Protein AF-A0AAV5ER43-F1 (afdb_monomer)

Structure (mmCIF, N/CA/C/O backbone):
data_AF-A0AAV5ER43-F1
#
_entry.id   AF-A0AAV5ER43-F1
#
loop_
_atom_site.group_PDB
_atom_site.id
_atom_site.type_symbol
_atom_site.label_atom_id
_atom_site.label_alt_id
_atom_site.label_comp_id
_atom_site.label_asym_id
_atom_site.label_entity_id
_atom_site.label_seq_id
_atom_site.pdbx_PDB_ins_code
_atom_site.Cartn_x
_atom_site.Cartn_y
_atom_site.Cartn_z
_atom_site.occupancy
_atom_site.B_iso_or_equiv
_atom_site.auth_seq_id
_atom_site.auth_comp_id
_atom_site.auth_asym_id
_atom_site.auth_atom_id
_atom_site.pdbx_PDB_model_num
ATOM 1 N N . MET A 1 1 ? -1.314 -0.637 -13.675 1.00 49.81 1 MET A N 1
ATOM 2 C CA . MET A 1 1 ? -1.377 0.635 -12.927 1.00 49.81 1 MET A CA 1
ATOM 3 C C . MET A 1 1 ? -1.490 0.248 -11.469 1.00 49.81 1 MET A C 1
ATOM 5 O O . MET A 1 1 ? -2.228 -0.689 -11.200 1.00 49.81 1 MET A O 1
ATOM 9 N N . GLY A 1 2 ? -0.722 0.865 -10.574 1.00 66.38 2 GLY A N 1
ATOM 10 C CA . GLY A 1 2 ? -0.972 0.704 -9.140 1.00 66.38 2 GLY A CA 1
ATOM 11 C C . GLY A 1 2 ? -2.196 1.532 -8.748 1.00 66.38 2 GLY A C 1
ATOM 12 O O . GLY A 1 2 ? -2.380 2.615 -9.302 1.00 66.38 2 GLY A O 1
ATOM 13 N N . CYS A 1 3 ? -3.020 1.021 -7.839 1.00 79.06 3 CYS A N 1
ATOM 14 C CA . CYS A 1 3 ? -4.115 1.755 -7.203 1.00 79.06 3 CYS A CA 1
ATOM 15 C C . CYS A 1 3 ? -3.787 1.893 -5.716 1.00 79.06 3 CYS A C 1
ATOM 17 O O . CYS A 1 3 ? -3.279 0.942 -5.117 1.00 79.06 3 CYS A O 1
ATOM 19 N N . SER A 1 4 ? -4.036 3.064 -5.131 1.00 89.81 4 SER A N 1
ATOM 20 C CA . SER A 1 4 ? -3.862 3.258 -3.691 1.00 89.81 4 SER A CA 1
ATOM 21 C C . SER A 1 4 ? -4.978 2.549 -2.922 1.00 89.81 4 SER A C 1
ATOM 23 O O . SER A 1 4 ? -6.092 2.407 -3.424 1.00 89.81 4 SER A O 1
ATOM 25 N N . LEU A 1 5 ? -4.727 2.178 -1.663 1.00 90.25 5 LEU A N 1
ATOM 26 C CA . LEU A 1 5 ? -5.783 1.694 -0.765 1.00 90.25 5 LEU A CA 1
ATOM 27 C C . LEU A 1 5 ? -6.915 2.719 -0.617 1.00 90.25 5 LEU A C 1
ATOM 29 O O . LEU A 1 5 ? -8.076 2.333 -0.547 1.00 90.25 5 LEU A O 1
ATOM 33 N N . SER A 1 6 ? -6.595 4.016 -0.639 1.00 92.88 6 SER A N 1
ATOM 34 C CA . SER A 1 6 ? -7.594 5.092 -0.604 1.00 92.88 6 SER A CA 1
ATOM 35 C C . SER A 1 6 ? -8.480 5.138 -1.853 1.00 92.88 6 SER A C 1
ATOM 37 O O . SER A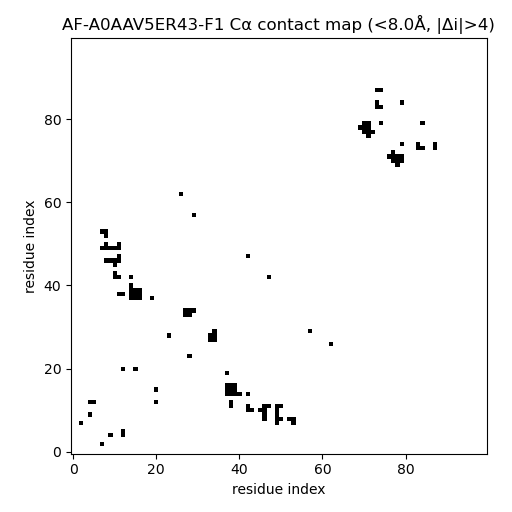 1 6 ? -9.591 5.649 -1.772 1.00 92.88 6 SER A O 1
ATOM 39 N N . ASP A 1 7 ? -8.008 4.612 -2.988 1.00 93.56 7 ASP A N 1
ATOM 40 C CA . ASP A 1 7 ? -8.796 4.540 -4.224 1.00 93.56 7 ASP A CA 1
ATOM 41 C C . ASP A 1 7 ? -9.741 3.330 -4.213 1.00 93.56 7 ASP A C 1
ATOM 43 O O . ASP A 1 7 ? -10.815 3.375 -4.808 1.00 93.56 7 ASP A O 1
ATOM 47 N N . ILE A 1 8 ? -9.330 2.243 -3.551 1.00 92.75 8 ILE A N 1
ATOM 48 C CA . ILE A 1 8 ? -10.065 0.971 -3.506 1.00 92.75 8 ILE A CA 1
ATOM 49 C C . ILE A 1 8 ? -11.089 0.967 -2.364 1.00 92.75 8 ILE A C 1
ATOM 51 O O . ILE A 1 8 ? -12.219 0.525 -2.549 1.00 92.75 8 ILE A O 1
ATOM 55 N N . ALA A 1 9 ? -10.693 1.448 -1.186 1.00 95.56 9 AL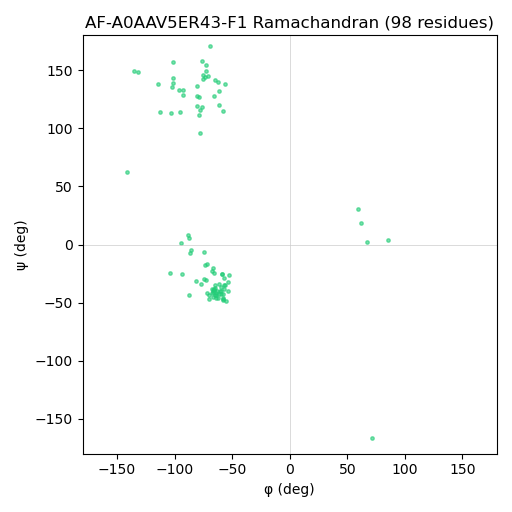A A N 1
ATOM 56 C CA . ALA A 1 9 ? -11.443 1.305 0.057 1.00 95.56 9 ALA A CA 1
ATOM 57 C C . ALA A 1 9 ? -11.370 2.572 0.936 1.00 95.56 9 ALA A C 1
ATOM 59 O O . ALA A 1 9 ? -10.834 2.540 2.053 1.00 95.56 9 ALA A O 1
ATOM 60 N N . PRO A 1 10 ? -11.873 3.720 0.447 1.00 96.00 10 PRO A N 1
ATOM 61 C CA . PRO A 1 10 ? -11.783 4.995 1.156 1.00 96.00 10 PRO A CA 1
ATOM 62 C C . PRO A 1 10 ? -12.457 4.981 2.536 1.00 96.00 10 PRO A C 1
ATOM 64 O O . PRO A 1 10 ? -11.922 5.579 3.471 1.00 96.00 10 PRO A O 1
ATOM 67 N N . ASN A 1 11 ? -13.587 4.282 2.702 1.00 97.12 11 ASN A N 1
ATOM 68 C CA . ASN A 1 11 ? -14.302 4.225 3.980 1.00 97.12 11 ASN A CA 1
ATOM 69 C C . ASN A 1 11 ? -13.553 3.367 5.006 1.00 97.12 11 ASN A C 1
ATOM 71 O O . ASN A 1 11 ? -13.646 3.635 6.202 1.00 97.12 11 ASN A O 1
ATOM 75 N N . VAL A 1 12 ? -12.813 2.345 4.564 1.00 96.62 12 VAL A N 1
ATOM 76 C CA . VAL A 1 12 ? -11.937 1.566 5.455 1.00 96.62 12 VAL A CA 1
ATOM 77 C C . VAL A 1 12 ? -10.745 2.412 5.892 1.00 96.62 12 VAL A C 1
ATOM 79 O O . VAL A 1 12 ? -10.457 2.491 7.086 1.00 96.62 12 VAL A O 1
ATOM 82 N N . VAL A 1 13 ? -10.094 3.101 4.950 1.00 95.75 13 VAL A N 1
ATOM 83 C CA . VAL A 1 13 ? -8.928 3.954 5.236 1.00 95.75 13 VAL A CA 1
ATOM 84 C C . VAL A 1 13 ? -9.278 5.087 6.200 1.00 95.75 13 VAL A C 1
ATOM 86 O O . VAL A 1 13 ? -8.509 5.359 7.120 1.00 95.75 13 VAL A O 1
ATOM 89 N N . GLU A 1 14 ? -10.453 5.706 6.063 1.00 96.19 14 GLU A N 1
ATOM 90 C CA . GLU A 1 14 ? -10.930 6.741 6.994 1.00 96.19 14 GLU A CA 1
ATOM 91 C C . GLU A 1 14 ? -11.004 6.241 8.449 1.00 96.19 14 GLU A C 1
ATOM 93 O O . GLU A 1 14 ? -10.828 7.015 9.392 1.00 96.19 14 GLU A O 1
ATOM 98 N N . ARG A 1 15 ? -11.229 4.938 8.652 1.00 97.12 15 ARG A N 1
ATOM 99 C CA . ARG A 1 15 ? -11.295 4.322 9.985 1.00 97.12 15 ARG A CA 1
ATOM 100 C C . ARG A 1 15 ? -9.951 3.903 10.551 1.00 97.12 15 ARG A C 1
ATOM 102 O O . ARG A 1 15 ? -9.896 3.515 11.715 1.00 97.12 15 ARG A O 1
ATOM 109 N N . VAL A 1 16 ? -8.874 4.025 9.788 1.00 96.56 16 VAL A N 1
ATOM 110 C CA . VAL A 1 16 ? -7.522 3.781 10.284 1.00 96.56 16 VAL A CA 1
ATOM 111 C C . VAL A 1 16 ? -6.924 5.106 10.768 1.00 96.56 16 VAL A C 1
ATOM 113 O O . VAL A 1 16 ? -6.913 6.081 10.019 1.00 96.56 16 VAL A O 1
ATOM 116 N N . PRO A 1 17 ? -6.379 5.200 11.993 1.00 96.62 17 PRO A N 1
ATOM 117 C CA . PRO A 1 17 ? -5.725 6.418 12.463 1.00 96.62 17 PRO A CA 1
ATOM 118 C C . PRO A 1 17 ? -4.585 6.868 11.546 1.00 96.62 17 PRO A C 1
ATOM 120 O O . PRO A 1 17 ? -3.734 6.065 11.168 1.00 96.62 17 PRO A O 1
ATOM 123 N N . ALA A 1 18 ? -4.481 8.176 11.291 1.00 95.06 18 ALA A N 1
ATOM 124 C CA . ALA A 1 18 ? -3.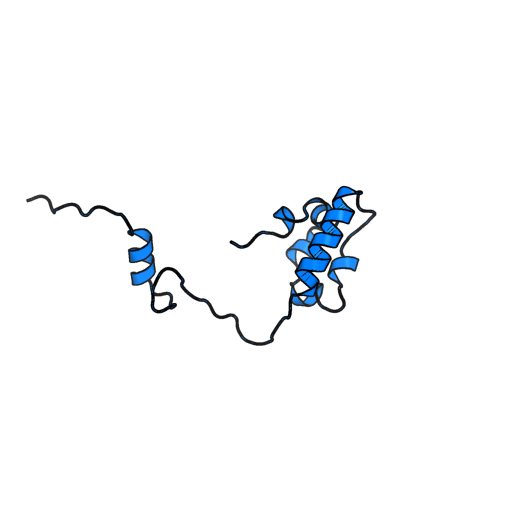454 8.751 10.413 1.00 95.06 18 ALA A CA 1
ATOM 125 C C . ALA A 1 18 ? -2.015 8.354 10.796 1.00 95.06 18 ALA A C 1
ATOM 127 O O . ALA A 1 18 ? -1.165 8.183 9.927 1.00 95.06 18 ALA A O 1
ATOM 128 N N . ARG A 1 19 ? -1.741 8.163 12.096 1.00 95.88 19 ARG A N 1
ATOM 129 C CA . ARG A 1 19 ? -0.442 7.666 12.575 1.00 95.88 19 ARG A CA 1
ATOM 130 C C . ARG A 1 19 ? -0.135 6.268 12.039 1.00 95.88 19 ARG A C 1
ATOM 132 O O . ARG A 1 19 ? 0.993 6.014 11.653 1.00 95.88 19 ARG A O 1
ATOM 139 N N . ILE A 1 20 ? -1.122 5.373 12.035 1.00 95.69 20 ILE A N 1
ATOM 140 C CA . ILE A 1 20 ? -0.953 4.002 11.543 1.00 95.69 20 ILE A CA 1
ATOM 141 C C . ILE A 1 20 ? -0.795 4.020 10.023 1.00 95.69 20 ILE A C 1
ATOM 143 O O . ILE A 1 20 ? 0.128 3.390 9.520 1.00 95.69 20 ILE A O 1
ATOM 147 N N . GLN A 1 21 ? -1.607 4.817 9.318 1.00 93.38 21 GLN A N 1
ATOM 148 C CA . GLN A 1 21 ? -1.500 4.970 7.861 1.00 93.38 21 GLN A CA 1
ATOM 149 C C . GLN A 1 21 ? -0.100 5.415 7.403 1.00 93.38 21 GLN A C 1
ATOM 151 O O . GLN A 1 21 ? 0.347 5.007 6.337 1.00 93.38 21 GLN A O 1
ATOM 156 N N . SER A 1 22 ? 0.595 6.252 8.185 1.00 92.44 22 SER A N 1
ATOM 157 C CA . SER A 1 22 ? 1.913 6.780 7.811 1.00 92.44 22 SER A CA 1
ATOM 158 C C . SER A 1 22 ? 3.101 5.976 8.335 1.00 92.44 22 SER A C 1
ATOM 160 O O . SER A 1 22 ? 4.177 6.057 7.746 1.00 92.44 22 SER A O 1
ATOM 162 N N . SER A 1 23 ? 2.949 5.234 9.438 1.00 93.56 23 SER A N 1
ATOM 163 C CA . SER A 1 23 ? 4.070 4.528 10.071 1.00 93.56 23 SER A CA 1
ATOM 164 C C . SER A 1 23 ? 4.091 3.025 9.827 1.00 93.56 23 SER A C 1
ATOM 166 O O . SER A 1 23 ? 5.147 2.419 9.983 1.00 93.56 23 SER A O 1
ATOM 168 N N . ARG A 1 24 ? 2.942 2.402 9.541 1.00 93.62 24 ARG A N 1
ATOM 169 C CA . ARG A 1 24 ? 2.853 0.946 9.412 1.00 93.62 24 ARG A CA 1
ATOM 170 C C . ARG A 1 24 ? 3.366 0.499 8.052 1.00 93.62 24 ARG A C 1
ATOM 172 O O . ARG A 1 24 ? 2.906 0.970 7.014 1.00 93.62 24 ARG A O 1
ATOM 179 N N . SER A 1 25 ? 4.297 -0.444 8.070 1.00 93.94 25 SER A N 1
ATOM 180 C CA . SER A 1 25 ? 4.733 -1.124 6.854 1.00 93.94 25 SER A CA 1
ATOM 181 C C . SER A 1 25 ? 3.701 -2.158 6.395 1.00 93.94 25 SER A C 1
ATOM 183 O O . SER A 1 25 ? 2.917 -2.681 7.191 1.00 93.94 25 SER A O 1
ATOM 185 N N . VAL A 1 26 ? 3.737 -2.508 5.105 1.00 91.69 26 VAL A N 1
ATOM 186 C CA . VAL A 1 26 ? 2.902 -3.588 4.552 1.00 91.69 26 VAL A CA 1
ATOM 187 C C . VAL A 1 26 ? 3.174 -4.903 5.287 1.00 91.69 26 VAL A C 1
ATOM 189 O O . VAL A 1 26 ? 2.236 -5.589 5.670 1.00 91.69 26 VAL A O 1
ATOM 192 N N . ALA A 1 27 ? 4.441 -5.218 5.572 1.00 94.00 27 ALA A N 1
ATOM 193 C CA . ALA A 1 27 ? 4.818 -6.429 6.298 1.00 94.00 27 ALA A CA 1
ATOM 194 C C . ALA A 1 27 ? 4.162 -6.527 7.683 1.00 94.00 27 ALA A C 1
ATOM 196 O O . ALA A 1 27 ? 3.575 -7.555 8.013 1.00 94.00 27 ALA A O 1
ATOM 197 N N . GLU A 1 28 ? 4.205 -5.449 8.468 1.00 94.81 28 GLU A N 1
ATOM 198 C CA . GLU A 1 28 ? 3.562 -5.404 9.787 1.00 94.81 28 GLU A CA 1
ATOM 199 C C . GLU A 1 28 ? 2.038 -5.510 9.701 1.00 94.81 28 GLU A C 1
ATOM 201 O O . GLU A 1 28 ? 1.428 -6.134 10.569 1.00 94.81 28 GLU A O 1
ATOM 206 N N . GLY A 1 29 ? 1.428 -4.901 8.678 1.00 94.19 29 GLY A N 1
ATOM 207 C CA . GLY A 1 29 ? -0.015 -4.969 8.448 1.00 94.19 29 GLY A CA 1
ATOM 208 C C . GLY A 1 29 ? -0.483 -6.372 8.058 1.00 94.19 29 GLY A C 1
ATOM 209 O O . GLY A 1 29 ? -1.500 -6.841 8.565 1.00 94.19 29 GLY A O 1
ATOM 210 N N . LEU A 1 30 ? 0.270 -7.063 7.198 1.00 94.12 30 LEU A N 1
ATOM 211 C CA . LEU A 1 30 ? -0.058 -8.421 6.752 1.00 94.12 30 LEU A CA 1
ATOM 212 C C . LEU A 1 30 ? 0.218 -9.481 7.817 1.00 94.12 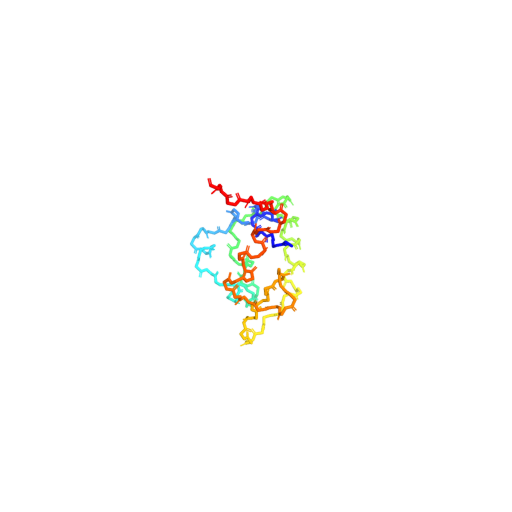30 LEU A C 1
ATOM 214 O O . LEU A 1 30 ? -0.469 -10.503 7.864 1.00 94.12 30 LEU A O 1
ATOM 218 N N . GLN A 1 31 ? 1.200 -9.253 8.689 1.00 93.81 31 GLN A N 1
ATOM 219 C CA . GLN A 1 31 ? 1.519 -10.187 9.758 1.00 93.81 31 GLN A CA 1
ATOM 220 C C . GLN A 1 31 ? 0.292 -10.414 10.650 1.00 93.81 31 GLN A C 1
ATOM 222 O O . GLN A 1 31 ? -0.181 -9.501 11.314 1.00 93.81 31 GLN A O 1
ATOM 227 N N . GLY A 1 32 ? -0.229 -11.643 10.660 1.00 91.00 32 GLY A N 1
ATOM 228 C CA . GLY A 1 32 ? -1.379 -12.008 11.492 1.00 91.00 32 GLY A CA 1
ATOM 229 C C . GLY A 1 32 ? -2.669 -11.240 11.181 1.00 91.00 32 GLY A C 1
ATOM 230 O O . GLY A 1 32 ? -3.553 -11.227 12.028 1.00 91.00 32 GLY A O 1
ATOM 231 N N . ASN A 1 33 ? -2.788 -10.620 9.999 1.00 93.12 33 ASN A N 1
ATOM 232 C CA . ASN A 1 33 ? -3.892 -9.720 9.639 1.00 93.12 33 ASN A CA 1
ATOM 233 C C . ASN A 1 33 ? -4.041 -8.498 10.567 1.00 93.12 33 ASN A C 1
ATOM 235 O O . ASN A 1 33 ? -5.148 -7.985 10.725 1.00 93.12 33 ASN A O 1
ATOM 239 N N . ASN A 1 34 ? -2.942 -7.994 11.142 1.00 94.81 34 ASN A N 1
ATOM 240 C CA . ASN A 1 34 ? -2.946 -6.808 12.012 1.00 94.81 34 ASN A CA 1
ATOM 241 C C . ASN A 1 34 ? -3.623 -5.578 11.379 1.00 94.81 34 ASN A C 1
ATOM 243 O O . ASN A 1 34 ? -4.131 -4.720 12.095 1.00 94.81 34 ASN A O 1
ATOM 247 N N . TRP A 1 35 ? -3.641 -5.476 10.046 1.00 94.50 35 TRP A N 1
ATOM 248 C CA . TRP A 1 35 ? -4.341 -4.404 9.333 1.00 94.50 35 TRP A CA 1
ATOM 249 C C . TRP A 1 35 ? -5.849 -4.350 9.643 1.00 94.50 35 TRP A C 1
ATOM 251 O O . TRP A 1 35 ? -6.450 -3.284 9.539 1.00 94.50 35 TRP A O 1
ATOM 261 N N . VAL A 1 36 ? -6.466 -5.469 10.041 1.00 95.25 36 VAL A N 1
ATOM 262 C CA . VAL A 1 36 ? -7.874 -5.512 10.468 1.00 95.25 36 VAL A CA 1
ATOM 263 C C . VAL A 1 36 ? -8.049 -4.846 11.828 1.00 95.25 36 VAL A C 1
ATOM 265 O O . VAL A 1 36 ? -8.987 -4.072 12.013 1.00 95.25 36 VAL A O 1
ATOM 268 N N . ASP A 1 37 ? -7.122 -5.093 12.755 1.00 95.00 37 ASP A N 1
ATOM 269 C CA . ASP A 1 37 ? -7.135 -4.506 14.101 1.00 95.00 37 ASP A CA 1
ATOM 270 C C . ASP A 1 37 ? -6.906 -2.985 14.079 1.00 95.00 37 ASP A C 1
ATOM 272 O O . ASP A 1 37 ? -7.255 -2.272 15.022 1.00 95.00 37 ASP A O 1
ATOM 276 N N . ASP A 1 38 ? -6.336 -2.471 12.988 1.00 95.00 38 ASP A N 1
ATOM 277 C CA . ASP A 1 38 ? -6.118 -1.040 12.784 1.00 95.00 38 ASP A CA 1
ATOM 278 C C . ASP A 1 38 ? -7.396 -0.261 12.463 1.00 95.00 38 ASP A C 1
ATOM 280 O O . ASP A 1 38 ? -7.415 0.969 12.593 1.00 95.00 38 ASP A O 1
ATOM 284 N N . ILE A 1 39 ? -8.458 -0.954 12.050 1.00 95.75 39 ILE A N 1
ATOM 285 C CA . ILE A 1 39 ? -9.746 -0.354 11.709 1.00 95.75 39 ILE A CA 1
ATOM 286 C C . ILE A 1 39 ? -10.489 -0.020 13.004 1.00 95.75 39 ILE A C 1
ATOM 288 O O . ILE A 1 39 ? -10.873 -0.896 13.777 1.00 95.75 39 ILE A O 1
ATOM 292 N N . GLN A 1 40 ? -10.732 1.269 13.241 1.00 95.31 40 GLN A N 1
ATOM 293 C CA . GLN A 1 40 ? -11.371 1.747 14.463 1.00 95.31 40 GLN A CA 1
ATOM 294 C C . GLN A 1 40 ? -12.855 2.081 14.278 1.00 95.31 40 GLN A C 1
ATOM 296 O O . GLN A 1 40 ? -13.289 2.729 13.319 1.00 95.31 40 GLN A O 1
ATOM 301 N N . GLY A 1 41 ? -13.649 1.693 15.277 1.00 92.69 41 GLY A N 1
ATOM 302 C CA . GLY A 1 41 ? -15.098 1.877 15.265 1.00 92.69 41 GLY A CA 1
ATOM 303 C C . GLY A 1 41 ? -15.804 0.948 14.270 1.00 92.69 41 GLY A C 1
ATOM 304 O O . GLY A 1 41 ? -15.239 -0.023 13.785 1.00 92.69 41 GLY A O 1
ATOM 305 N N . GLY A 1 42 ? -17.079 1.224 13.989 1.00 92.75 42 GLY A N 1
ATOM 306 C CA . GLY A 1 42 ? -17.895 0.381 13.106 1.00 92.75 42 GLY A CA 1
ATOM 307 C C . GLY A 1 42 ? -17.937 0.887 11.667 1.00 92.75 42 GLY A C 1
ATOM 308 O O . GLY A 1 42 ? -18.203 2.067 11.445 1.00 92.75 42 GLY A O 1
ATOM 309 N N . LEU A 1 43 ? -17.734 0.010 10.688 1.00 96.31 43 LEU A N 1
ATOM 310 C CA . LEU A 1 43 ? -17.868 0.347 9.269 1.00 96.31 43 LEU A CA 1
ATOM 311 C C . LEU A 1 43 ? -19.341 0.514 8.861 1.00 96.31 43 LEU A C 1
ATOM 313 O O . LEU A 1 43 ? -20.238 -0.129 9.406 1.00 96.31 43 LEU A O 1
ATOM 317 N N . SER A 1 44 ? -19.589 1.389 7.883 1.00 95.69 44 SER A N 1
ATOM 318 C CA . SER A 1 44 ? -20.879 1.446 7.186 1.00 95.69 44 SER A CA 1
ATOM 319 C C . SER A 1 44 ? -21.063 0.194 6.315 1.00 95.69 44 SER A C 1
ATOM 321 O O . SER A 1 44 ? -20.115 -0.556 6.098 1.00 95.69 44 SER A O 1
ATOM 323 N N . LEU A 1 45 ? -22.258 -0.024 5.754 1.00 97.25 45 LEU A N 1
ATOM 324 C CA . LEU A 1 45 ? -22.472 -1.128 4.806 1.00 97.25 45 LEU A CA 1
ATOM 325 C C . LEU A 1 45 ? -21.518 -1.051 3.599 1.00 97.25 45 LEU A C 1
ATOM 327 O O . LEU A 1 45 ? -21.008 -2.072 3.151 1.00 97.25 45 LEU A O 1
ATOM 331 N N . VAL A 1 46 ? -21.245 0.163 3.109 1.00 97.44 46 VAL A N 1
ATOM 332 C CA . VAL A 1 46 ? -20.275 0.394 2.027 1.00 97.44 46 VAL A CA 1
ATOM 333 C C . VAL A 1 46 ? -18.859 0.068 2.501 1.00 97.44 46 VAL A C 1
ATOM 335 O O . VAL A 1 46 ? -18.150 -0.665 1.824 1.00 97.44 46 VAL A O 1
ATOM 338 N N . GLY A 1 47 ? -18.477 0.522 3.698 1.00 97.12 47 GLY A N 1
ATOM 339 C CA . GLY A 1 47 ? -17.173 0.195 4.279 1.00 97.12 47 GLY A CA 1
ATOM 340 C C . GLY A 1 47 ? -16.976 -1.305 4.518 1.00 97.12 47 GLY A C 1
ATOM 341 O O . GLY A 1 47 ? -15.874 -1.806 4.342 1.00 97.12 47 GLY A O 1
ATOM 342 N N . LEU A 1 48 ? -18.032 -2.048 4.862 1.00 97.56 48 LEU A N 1
ATOM 343 C CA . LEU A 1 48 ? -17.977 -3.510 4.968 1.00 97.56 48 LEU A CA 1
ATOM 344 C C . LEU A 1 48 ? -17.747 -4.177 3.611 1.00 97.56 48 LEU A C 1
ATOM 346 O O . LEU A 1 48 ? -16.974 -5.125 3.521 1.00 97.56 48 LEU A O 1
ATOM 350 N N . TYR A 1 49 ? -18.394 -3.686 2.555 1.00 97.75 49 TYR A N 1
ATOM 351 C CA . TYR A 1 49 ? -18.143 -4.180 1.203 1.00 97.75 49 TYR A CA 1
ATOM 352 C C . TYR A 1 49 ? -16.688 -3.927 0.778 1.00 97.75 49 TYR A C 1
ATOM 354 O O . TYR A 1 49 ? -16.017 -4.847 0.319 1.00 97.75 49 TYR A O 1
ATOM 362 N N . GLU A 1 50 ? -16.179 -2.716 1.010 1.00 97.44 50 GLU A N 1
ATOM 363 C CA . GLU A 1 50 ? -14.774 -2.365 0.767 1.00 97.44 50 GLU A CA 1
ATOM 364 C C . GLU A 1 50 ? -13.804 -3.228 1.586 1.00 97.44 50 GLU A C 1
ATOM 366 O O . GLU A 1 50 ? -12.782 -3.673 1.068 1.00 97.44 50 GLU A O 1
ATOM 371 N N . TYR A 1 51 ? -14.135 -3.515 2.847 1.00 96.69 51 TYR A N 1
ATOM 372 C CA . TYR A 1 51 ? -13.353 -4.410 3.697 1.00 96.69 51 TYR A CA 1
ATOM 373 C C . TYR A 1 51 ? -13.220 -5.806 3.080 1.00 96.69 51 TYR A C 1
ATOM 375 O O . TYR A 1 51 ? -12.115 -6.340 3.034 1.00 96.69 51 TYR A O 1
ATOM 383 N N . PHE A 1 52 ? -14.312 -6.389 2.573 1.00 96.44 52 PHE A N 1
ATOM 384 C CA . PHE A 1 52 ? -14.249 -7.700 1.919 1.00 96.44 52 PHE A CA 1
ATOM 385 C C . PHE A 1 52 ? -13.444 -7.658 0.618 1.00 96.44 52 PHE A C 1
ATOM 387 O O . PHE A 1 52 ? -12.639 -8.551 0.379 1.00 96.44 52 PHE A O 1
ATOM 394 N N . GLN A 1 53 ? -13.583 -6.594 -0.178 1.00 94.81 53 GLN A N 1
ATOM 395 C CA . GLN A 1 53 ? -12.752 -6.418 -1.373 1.00 94.81 53 GLN A CA 1
ATOM 396 C C . GLN A 1 53 ? -11.258 -6.349 -1.037 1.00 94.81 53 GLN A C 1
ATOM 398 O O . GLN A 1 53 ? -10.443 -6.960 -1.727 1.00 94.81 53 GLN A O 1
ATOM 403 N N . LEU A 1 54 ? -10.893 -5.622 0.025 1.00 94.06 54 LEU A N 1
ATOM 404 C CA . LEU A 1 54 ? -9.514 -5.580 0.505 1.00 94.06 54 LEU A CA 1
ATOM 405 C C . LEU A 1 54 ? -9.051 -6.934 1.017 1.00 94.06 54 LEU A C 1
ATOM 407 O O . LEU A 1 54 ? -7.933 -7.330 0.711 1.00 94.06 54 LEU A O 1
ATOM 411 N N . TRP A 1 55 ? -9.889 -7.631 1.780 1.00 95.31 55 TRP A N 1
ATOM 412 C CA . TRP A 1 55 ? -9.565 -8.949 2.305 1.00 95.31 55 TRP A CA 1
ATOM 413 C C . TRP A 1 55 ? -9.190 -9.914 1.179 1.00 95.31 55 TRP A C 1
ATOM 415 O O . TRP A 1 55 ? -8.134 -10.539 1.248 1.00 95.31 55 TRP A O 1
ATOM 425 N N . ASP A 1 56 ? -9.999 -9.972 0.121 1.00 94.12 56 ASP A N 1
ATOM 426 C CA . ASP A 1 56 ? -9.744 -10.841 -1.030 1.00 94.12 56 ASP A CA 1
ATOM 427 C C . ASP A 1 56 ? -8.456 -10.442 -1.768 1.00 94.12 56 ASP A C 1
ATOM 429 O O . ASP A 1 56 ? -7.635 -11.300 -2.085 1.00 94.12 56 ASP A O 1
ATOM 433 N N . LEU A 1 57 ? -8.229 -9.139 -1.980 1.00 92.19 57 LEU A N 1
ATOM 434 C CA . LEU A 1 57 ? -7.017 -8.636 -2.636 1.00 92.19 57 LEU A CA 1
ATOM 435 C C . LEU A 1 57 ? -5.750 -8.933 -1.824 1.00 92.19 57 LEU A C 1
ATOM 437 O O . LEU A 1 57 ? -4.707 -9.272 -2.380 1.00 92.19 57 LEU A O 1
ATOM 441 N N . ILE A 1 58 ? -5.833 -8.761 -0.507 1.00 92.19 58 ILE A N 1
ATOM 442 C CA . ILE A 1 58 ? -4.708 -8.904 0.412 1.00 92.19 58 ILE A CA 1
ATOM 443 C C . ILE A 1 58 ? -4.384 -10.379 0.666 1.00 92.19 58 ILE A C 1
ATOM 445 O O . ILE A 1 58 ? -3.211 -10.720 0.816 1.00 92.19 58 ILE A O 1
ATOM 449 N N . ALA A 1 59 ? -5.389 -11.258 0.685 1.00 90.44 59 ALA A N 1
ATOM 450 C CA . ALA A 1 59 ? -5.207 -12.686 0.939 1.00 90.44 59 ALA A CA 1
ATOM 451 C C . ALA A 1 59 ? -4.272 -13.372 -0.073 1.00 90.44 59 ALA A C 1
ATOM 453 O O . ALA A 1 59 ? -3.643 -14.378 0.255 1.00 90.44 59 ALA A O 1
ATOM 454 N N . GLU A 1 60 ? -4.159 -12.827 -1.285 1.00 88.94 60 GLU A N 1
ATOM 455 C CA . GLU A 1 60 ? -3.278 -13.343 -2.338 1.00 88.94 60 GLU A CA 1
ATOM 456 C C . GLU A 1 60 ? -1.839 -12.799 -2.256 1.00 88.94 60 GLU A C 1
ATOM 458 O O . GLU A 1 60 ? -0.958 -13.259 -2.987 1.00 88.94 60 GLU A O 1
ATOM 463 N N . ILE A 1 61 ? -1.567 -11.831 -1.373 1.00 89.81 61 ILE A N 1
ATOM 464 C CA .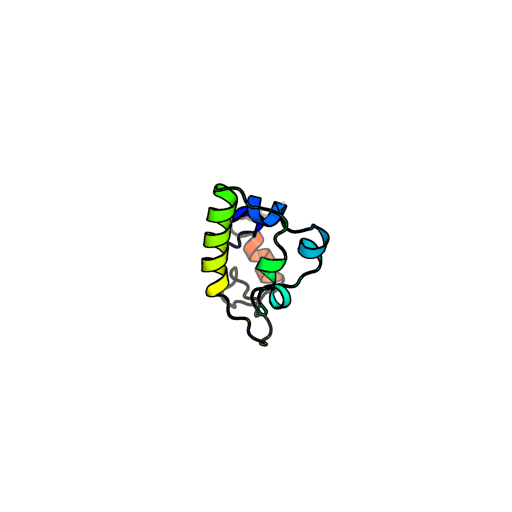 ILE A 1 61 ? -0.248 -11.205 -1.256 1.00 89.81 61 ILE A CA 1
ATOM 465 C C . ILE A 1 61 ? 0.683 -12.101 -0.440 1.00 89.81 61 ILE A C 1
ATOM 467 O O . ILE A 1 61 ? 0.481 -12.331 0.752 1.00 89.81 61 ILE A O 1
ATOM 471 N N . LEU A 1 62 ? 1.775 -12.532 -1.071 1.00 89.31 62 LEU A N 1
ATOM 472 C CA . LEU A 1 62 ? 2.869 -13.232 -0.410 1.00 89.31 62 LEU A CA 1
ATOM 473 C C . LEU A 1 62 ? 4.122 -12.359 -0.426 1.00 89.31 62 LEU A C 1
ATOM 475 O O . LEU A 1 62 ? 4.684 -12.080 -1.482 1.00 89.31 62 LEU A O 1
ATOM 479 N N . LEU A 1 63 ? 4.557 -11.928 0.759 1.00 90.06 63 LEU A N 1
ATOM 480 C CA . LEU A 1 63 ? 5.802 -11.182 0.906 1.00 90.06 63 LEU A CA 1
ATOM 481 C C . LEU A 1 63 ? 6.994 -12.139 0.912 1.00 90.06 63 LEU A C 1
ATOM 483 O O . LEU A 1 63 ? 7.051 -13.083 1.704 1.00 90.06 63 LEU A O 1
ATOM 487 N N . THR A 1 64 ? 7.961 -11.859 0.049 1.00 90.88 64 THR A N 1
ATOM 488 C CA . THR A 1 64 ? 9.264 -12.526 0.008 1.00 90.88 64 THR A CA 1
ATOM 489 C C . THR A 1 64 ? 10.329 -11.643 0.654 1.00 90.88 64 THR A 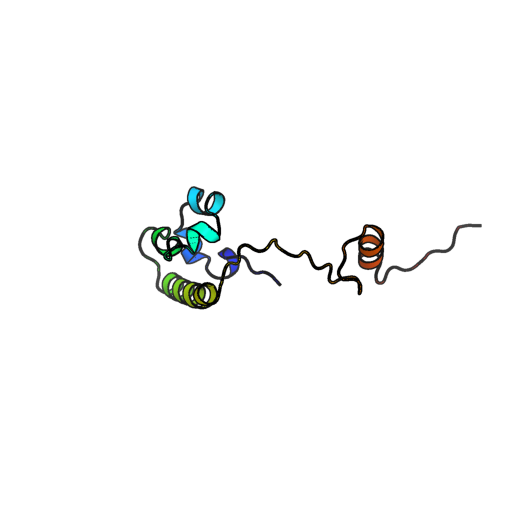C 1
ATOM 491 O O . THR A 1 64 ? 10.181 -10.429 0.711 1.00 90.88 64 THR A O 1
ATOM 494 N N . GLN A 1 65 ? 11.423 -12.248 1.125 1.00 90.31 65 GLN A N 1
ATOM 495 C CA . GLN A 1 65 ? 12.593 -11.513 1.640 1.00 90.31 65 GLN A CA 1
ATOM 496 C C . GLN A 1 65 ? 13.600 -11.143 0.539 1.00 90.31 65 GLN A C 1
ATOM 498 O O . GLN A 1 65 ? 14.701 -10.682 0.827 1.00 90.31 65 GLN A O 1
ATOM 503 N N . GLU A 1 66 ? 13.256 -11.416 -0.718 1.00 92.75 66 GLU A N 1
ATOM 504 C CA . GLU A 1 66 ? 14.063 -11.033 -1.871 1.00 92.75 66 GLU A CA 1
ATOM 505 C C . GLU A 1 66 ? 13.991 -9.519 -2.079 1.00 92.75 66 GLU A C 1
ATOM 507 O O . GLU A 1 66 ? 12.961 -8.898 -1.818 1.00 92.75 66 GLU A O 1
ATOM 512 N N . GLU A 1 67 ? 15.095 -8.923 -2.532 1.00 88.75 67 GLU A N 1
ATOM 513 C CA . GLU A 1 67 ? 15.111 -7.504 -2.879 1.00 88.75 67 GLU A CA 1
ATOM 514 C C . GLU A 1 67 ? 14.191 -7.225 -4.073 1.00 88.75 67 GLU A C 1
ATOM 516 O O . GLU A 1 67 ? 14.147 -7.985 -5.044 1.00 88.75 67 GLU A O 1
ATOM 521 N N . ASP A 1 68 ? 13.493 -6.089 -4.018 1.00 88.25 68 ASP A N 1
ATOM 522 C CA . ASP A 1 68 ? 12.638 -5.639 -5.108 1.00 88.25 68 ASP A CA 1
ATOM 523 C C . ASP A 1 68 ? 13.448 -5.403 -6.390 1.00 88.25 68 ASP A C 1
ATOM 525 O O . ASP A 1 68 ? 14.462 -4.698 -6.408 1.00 88.25 68 ASP A O 1
ATOM 529 N N . ILE A 1 69 ? 12.947 -5.933 -7.507 1.00 87.38 69 ILE A N 1
ATOM 530 C CA . ILE A 1 69 ? 13.560 -5.743 -8.822 1.00 87.38 69 ILE A CA 1
ATOM 531 C C . ILE A 1 69 ? 12.876 -4.576 -9.534 1.00 87.38 69 ILE A C 1
ATOM 533 O O . ILE A 1 69 ? 11.713 -4.655 -9.939 1.00 87.38 69 ILE A O 1
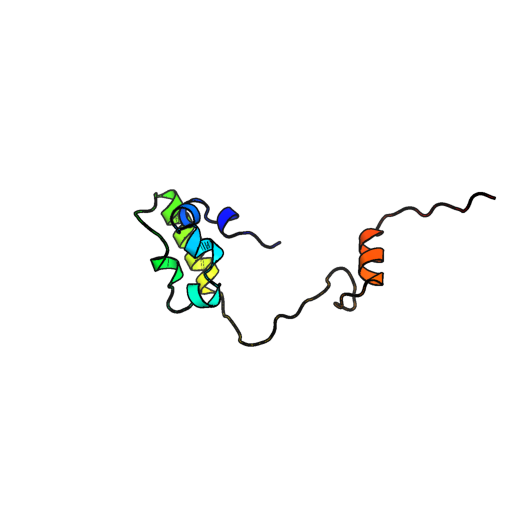ATOM 537 N N . HIS A 1 70 ? 13.619 -3.493 -9.763 1.00 87.38 70 HIS A N 1
ATOM 538 C CA . HIS A 1 70 ? 13.147 -2.402 -10.610 1.00 87.38 70 HIS A CA 1
ATOM 539 C C . HIS A 1 70 ? 13.292 -2.758 -12.097 1.00 87.38 70 HIS A C 1
ATOM 541 O O . HIS A 1 70 ? 14.403 -2.811 -12.623 1.00 87.38 70 HIS A O 1
ATOM 547 N N . ILE A 1 71 ? 12.165 -2.952 -12.791 1.00 90.81 71 ILE A N 1
ATOM 548 C CA . ILE A 1 71 ? 12.132 -3.220 -14.237 1.00 90.81 71 ILE A CA 1
ATOM 549 C C . ILE A 1 71 ? 11.717 -1.952 -14.992 1.00 90.81 71 ILE A C 1
ATOM 551 O O . ILE A 1 71 ? 10.565 -1.509 -14.926 1.00 90.81 71 ILE A O 1
ATOM 555 N N . TRP A 1 72 ? 12.641 -1.392 -15.772 1.00 93.00 72 TRP A N 1
ATOM 556 C CA . TRP A 1 72 ? 12.391 -0.242 -16.636 1.00 93.00 72 TRP A CA 1
ATOM 557 C C . TRP A 1 72 ? 11.659 -0.667 -17.915 1.00 93.00 72 TRP A C 1
ATOM 559 O O . TRP A 1 72 ? 12.257 -1.107 -18.891 1.00 93.00 72 TRP A O 1
ATOM 569 N N . ARG A 1 73 ? 10.330 -0.532 -17.921 1.00 90.62 73 ARG A N 1
ATOM 570 C CA . ARG A 1 73 ? 9.461 -1.034 -19.007 1.00 90.62 73 ARG A CA 1
ATOM 571 C C . ARG A 1 73 ? 9.494 -0.221 -20.307 1.00 90.62 73 ARG A C 1
ATOM 573 O O . ARG A 1 73 ? 8.845 -0.613 -21.272 1.00 90.62 73 ARG A O 1
ATOM 580 N N . LEU A 1 74 ? 10.185 0.917 -20.319 1.00 89.94 74 LEU A N 1
ATOM 581 C CA . LEU A 1 74 ? 10.257 1.824 -21.471 1.00 89.94 74 LEU A CA 1
ATOM 582 C C . LEU A 1 74 ? 11.482 1.560 -22.360 1.00 89.94 74 LEU A C 1
ATOM 584 O O 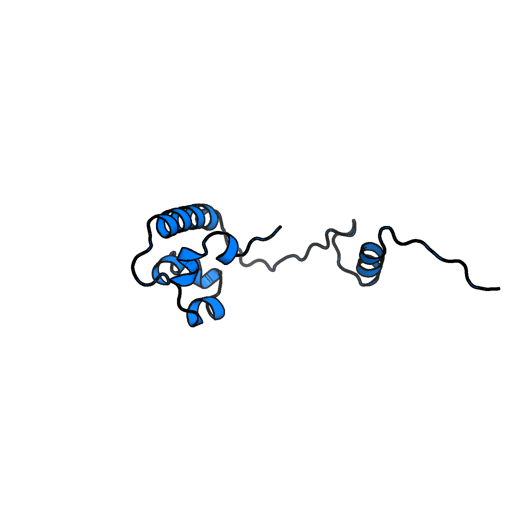. LEU A 1 74 ? 11.665 2.244 -23.363 1.00 89.94 74 LEU A O 1
ATOM 588 N N . ASP A 1 75 ? 12.296 0.562 -22.014 1.00 89.88 75 ASP A N 1
ATOM 589 C CA . ASP A 1 75 ? 13.407 0.073 -22.826 1.00 89.88 75 ASP A CA 1
ATOM 590 C C . ASP A 1 75 ? 13.413 -1.461 -22.855 1.00 89.88 75 ASP A C 1
ATOM 592 O O . ASP A 1 75 ? 13.023 -2.114 -21.886 1.00 89.88 75 ASP A O 1
ATOM 596 N N . ALA A 1 76 ? 13.881 -2.050 -23.957 1.00 87.69 76 ALA A N 1
ATOM 597 C CA . ALA A 1 76 ? 13.910 -3.503 -24.128 1.00 87.69 76 ALA A CA 1
ATOM 598 C C . ALA A 1 76 ? 14.899 -4.213 -23.185 1.00 87.69 76 ALA A C 1
ATOM 600 O O . ALA A 1 76 ? 14.729 -5.399 -22.913 1.00 87.69 76 ALA A O 1
ATOM 601 N N . SER A 1 77 ? 15.917 -3.509 -22.677 1.00 88.50 77 SER A N 1
ATOM 602 C CA . SER A 1 77 ? 16.865 -4.073 -21.707 1.00 88.50 77 SER A CA 1
ATOM 603 C C . SER A 1 77 ? 16.254 -4.285 -20.319 1.00 88.50 77 SER A C 1
ATOM 605 O O . SER A 1 77 ? 16.845 -4.988 -19.502 1.00 88.50 77 SER A O 1
ATOM 607 N N . GLY A 1 78 ? 15.109 -3.657 -20.020 1.00 89.56 78 GLY A N 1
ATOM 608 C CA . GLY A 1 78 ? 14.527 -3.658 -18.677 1.00 89.56 78 GLY A CA 1
ATOM 609 C C . GLY A 1 78 ? 15.355 -2.885 -17.644 1.00 89.56 78 GLY A C 1
ATOM 610 O O . GLY A 1 78 ? 14.975 -2.845 -16.476 1.00 89.56 78 GLY A O 1
ATOM 611 N N . GLN A 1 79 ? 16.466 -2.262 -18.050 1.00 90.50 79 GLN A N 1
ATOM 612 C CA . GLN A 1 79 ? 17.366 -1.528 -17.172 1.00 90.50 79 GLN A CA 1
ATOM 613 C C . GLN A 1 79 ? 17.150 -0.028 -17.310 1.00 90.50 79 GLN A C 1
ATOM 615 O O . GLN A 1 79 ? 17.065 0.521 -18.409 1.00 90.50 79 GLN A O 1
ATOM 620 N N . TYR A 1 80 ? 17.108 0.650 -16.169 1.00 90.25 80 TYR A N 1
ATOM 621 C CA . TYR A 1 80 ? 17.081 2.099 -16.156 1.00 90.25 80 TYR A CA 1
ATOM 622 C C . TYR A 1 80 ? 18.479 2.650 -16.449 1.00 90.25 80 TYR A C 1
ATOM 624 O O . TYR A 1 80 ? 19.417 2.463 -15.675 1.00 90.25 80 TYR A O 1
ATOM 632 N N . ILE A 1 81 ? 18.596 3.399 -17.544 1.00 92.56 81 ILE A N 1
ATOM 633 C CA . ILE A 1 81 ? 19.734 4.287 -17.802 1.00 92.56 81 ILE A CA 1
ATOM 634 C C . ILE A 1 81 ? 19.233 5.662 -18.236 1.00 92.56 81 ILE A C 1
ATOM 636 O O . ILE A 1 81 ? 18.218 5.766 -18.931 1.00 92.56 81 ILE A O 1
ATOM 640 N N . SER A 1 82 ? 19.977 6.726 -17.913 1.00 94.00 82 SER A N 1
ATOM 641 C CA . SER A 1 82 ? 19.570 8.105 -18.228 1.00 94.00 82 SER A CA 1
ATOM 642 C C . SER A 1 82 ? 19.235 8.294 -19.710 1.00 94.00 82 SER A C 1
ATOM 644 O O . SER A 1 82 ? 18.234 8.918 -20.040 1.00 94.00 82 SER A O 1
ATOM 646 N N . LYS A 1 83 ? 20.013 7.687 -20.617 1.00 92.19 83 LYS A N 1
ATOM 647 C CA . LYS A 1 83 ? 19.753 7.730 -22.065 1.00 92.19 83 LYS A CA 1
ATOM 648 C C . LYS A 1 83 ? 18.366 7.182 -22.430 1.00 92.19 83 LYS A C 1
ATOM 650 O O . LYS A 1 83 ? 17.647 7.831 -23.182 1.00 92.19 83 LYS A O 1
ATOM 655 N N . SER A 1 84 ? 17.995 6.023 -21.886 1.00 92.81 84 SER A N 1
ATOM 656 C CA . SER A 1 84 ? 16.702 5.379 -22.156 1.00 92.81 84 SER A CA 1
ATOM 657 C C . SER A 1 84 ? 15.530 6.212 -21.632 1.00 92.81 84 SER A C 1
ATOM 659 O O . SER A 1 84 ? 14.505 6.316 -22.297 1.00 92.81 84 SER A O 1
ATOM 661 N N . ALA A 1 85 ? 15.709 6.897 -20.498 1.00 93.44 85 ALA A N 1
ATOM 662 C CA . ALA A 1 85 ? 14.719 7.825 -19.965 1.00 93.44 85 ALA A CA 1
ATOM 663 C C . ALA A 1 85 ? 14.492 9.016 -20.906 1.00 93.44 85 ALA A C 1
ATOM 665 O O . ALA A 1 85 ? 13.348 9.328 -21.228 1.00 93.44 85 ALA A O 1
ATOM 666 N N . TYR A 1 86 ? 15.564 9.630 -21.419 1.00 92.50 86 TYR A N 1
ATOM 667 C CA . TYR A 1 86 ? 15.447 10.700 -22.417 1.00 92.50 86 TYR A CA 1
ATOM 668 C C . TYR A 1 86 ? 14.806 10.215 -23.722 1.00 92.50 86 TYR A C 1
ATOM 670 O O . TYR A 1 86 ? 13.976 10.917 -24.290 1.00 92.50 86 TYR A O 1
ATOM 678 N N . GLN A 1 87 ? 15.146 9.015 -24.196 1.00 90.38 87 GLN A N 1
ATOM 679 C CA . GLN A 1 87 ? 14.533 8.436 -25.397 1.00 90.38 87 GLN A CA 1
ATOM 680 C C . GLN A 1 87 ? 13.041 8.136 -25.205 1.00 90.38 87 GLN A C 1
ATOM 682 O O . GLN A 1 87 ? 12.247 8.370 -26.115 1.00 90.38 87 GLN A O 1
ATOM 687 N N . ALA A 1 88 ? 12.645 7.643 -24.032 1.00 92.19 88 ALA A N 1
ATOM 688 C CA . ALA A 1 88 ? 11.243 7.440 -23.692 1.00 92.19 88 ALA A CA 1
ATOM 689 C C . ALA A 1 88 ? 10.493 8.773 -23.553 1.00 92.19 88 ALA A C 1
ATOM 691 O O . ALA A 1 88 ? 9.363 8.890 -24.013 1.00 92.19 88 ALA A O 1
ATOM 692 N N . TYR A 1 89 ? 11.131 9.798 -22.984 1.00 91.44 89 TYR A N 1
ATOM 693 C CA . TYR A 1 89 ? 10.561 11.142 -22.883 1.00 91.44 89 TYR A CA 1
ATOM 694 C C . TYR A 1 89 ? 10.368 11.804 -24.256 1.00 91.44 89 TYR A C 1
ATOM 696 O O . TYR A 1 89 ? 9.365 12.469 -24.492 1.00 91.44 89 TYR A O 1
ATOM 704 N N . LEU A 1 90 ? 11.316 11.598 -25.173 1.00 90.44 90 LEU A N 1
ATOM 705 C CA . LEU A 1 90 ? 11.285 12.136 -26.535 1.00 90.44 90 LEU A CA 1
ATOM 706 C C . LEU A 1 90 ? 10.567 11.221 -27.536 1.00 90.44 90 LEU A C 1
ATOM 708 O O . LEU A 1 90 ? 10.609 11.485 -28.739 1.00 90.44 90 LEU A O 1
ATOM 712 N N . ASN A 1 91 ? 9.916 10.145 -27.089 1.00 89.31 91 ASN A N 1
ATOM 713 C CA . ASN A 1 91 ? 9.141 9.306 -27.995 1.00 89.31 91 ASN A CA 1
ATOM 714 C C . ASN A 1 91 ? 8.015 10.140 -28.627 1.00 89.31 91 ASN A C 1
ATOM 716 O O . ASN A 1 91 ? 7.175 10.696 -27.926 1.00 89.31 91 ASN A O 1
ATOM 720 N N . GLY A 1 92 ? 8.019 10.247 -29.958 1.00 87.69 92 GLY A N 1
ATOM 721 C CA . GLY A 1 92 ? 7.082 11.092 -30.705 1.00 87.69 92 GLY A CA 1
ATOM 722 C C . GLY A 1 92 ? 7.494 12.564 -30.850 1.00 87.69 92 GLY A C 1
ATOM 723 O O . GLY A 1 92 ? 6.737 13.339 -31.431 1.00 87.69 92 GLY A O 1
ATOM 724 N N . ALA A 1 93 ? 8.675 12.967 -30.371 1.00 88.19 93 ALA A N 1
ATOM 725 C CA . ALA A 1 93 ? 9.198 14.313 -30.596 1.00 88.19 93 ALA A CA 1
ATOM 726 C C . ALA A 1 93 ? 9.675 14.503 -32.049 1.00 88.19 93 ALA A C 1
ATOM 728 O O . ALA A 1 93 ? 10.250 13.603 -32.661 1.00 88.19 93 ALA A O 1
ATOM 729 N N . THR A 1 94 ? 9.475 15.703 -32.596 1.00 85.94 94 THR A N 1
ATOM 730 C CA . THR A 1 94 ? 9.963 16.094 -33.925 1.00 85.94 94 THR A CA 1
ATOM 731 C C . THR A 1 94 ? 11.325 16.773 -33.819 1.00 85.94 94 THR A C 1
ATOM 733 O O . THR A 1 94 ? 11.504 17.685 -33.012 1.00 85.94 94 THR A O 1
ATOM 736 N N . THR A 1 95 ? 12.282 16.371 -34.652 1.00 82.50 95 THR A N 1
ATOM 737 C CA . THR A 1 95 ? 13.600 17.014 -34.728 1.00 82.50 95 THR A CA 1
ATOM 738 C C . THR A 1 95 ? 13.537 18.284 -35.575 1.00 82.50 95 THR A C 1
ATOM 740 O O . THR A 1 95 ? 12.945 18.276 -36.653 1.00 82.50 95 THR A O 1
ATOM 743 N N . PHE A 1 96 ? 14.172 19.362 -35.110 1.00 82.50 96 PHE A N 1
ATOM 744 C CA . PHE A 1 96 ? 14.351 20.597 -35.879 1.00 82.50 96 PHE A CA 1
ATOM 745 C C . PHE A 1 96 ? 15.769 20.668 -36.450 1.00 82.50 96 PHE A C 1
ATOM 747 O O . PHE A 1 96 ? 16.725 20.270 -35.785 1.00 82.50 96 PHE A O 1
ATOM 754 N N . GLU A 1 97 ? 15.902 21.194 -37.667 1.00 81.06 97 GLU A N 1
ATOM 755 C CA . GLU A 1 97 ? 17.204 21.439 -38.293 1.00 81.06 97 GLU A CA 1
ATOM 756 C C . GLU A 1 97 ? 17.891 22.678 -37.685 1.00 81.06 97 GLU A C 1
ATOM 758 O O . GLU A 1 97 ? 17.2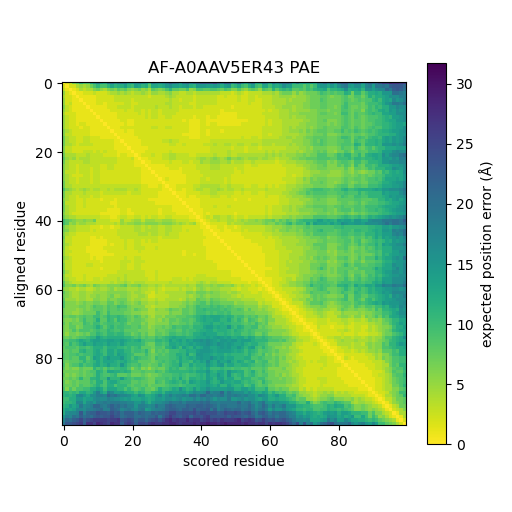03 23.649 -37.345 1.00 81.06 97 GLU A O 1
ATOM 763 N N . PRO A 1 98 ? 19.235 22.695 -37.566 1.00 77.00 98 PRO A N 1
ATOM 764 C CA . PRO A 1 98 ? 19.968 23.874 -37.113 1.00 77.00 98 PRO A CA 1
ATOM 765 C C . PRO A 1 98 ? 19.784 25.049 -38.084 1.00 77.00 98 PRO A C 1
ATOM 767 O O . PRO A 1 98 ? 19.824 24.874 -39.304 1.00 77.00 98 PRO A O 1
ATOM 770 N N . SER A 1 99 ? 19.629 26.267 -37.557 1.00 77.50 99 SER A N 1
ATOM 771 C CA . SER A 1 99 ? 19.623 27.482 -38.380 1.00 77.50 99 SER A CA 1
ATOM 772 C C . SER A 1 99 ? 20.996 27.695 -39.028 1.00 77.50 99 SER A C 1
ATOM 774 O O . SER A 1 99 ? 22.005 27.682 -38.321 1.00 77.50 99 SER A O 1
ATOM 776 N N . ARG A 1 100 ? 21.014 27.879 -40.355 1.00 63.69 100 ARG A N 1
ATOM 777 C CA . ARG A 1 100 ? 22.216 28.187 -41.148 1.00 63.69 100 ARG A CA 1
ATOM 778 C C . ARG A 1 100 ? 22.780 29.570 -40.857 1.00 63.69 100 ARG A C 1
ATOM 780 O O . ARG A 1 100 ? 21.963 30.491 -40.638 1.00 63.69 100 ARG A O 1
#

pLDDT: mean 91.18, std 7.02, range [49.81, 97.75]

Solvent-accessible surface area (backbone atoms only — not comparable to full-atom values): 6419 Å² total; per-residue (Å²): 133,92,77,55,66,64,76,72,24,46,61,45,51,72,30,32,53,69,67,53,73,74,68,58,48,69,68,63,29,59,50,92,50,43,54,62,74,47,47,54,81,83,71,53,77,66,22,48,51,30,47,52,54,48,49,61,63,53,71,73,65,77,90,70,95,69,80,87,80,80,69,28,84,78,41,94,83,32,59,82,45,73,68,51,54,52,52,52,71,47,60,89,64,82,88,79,81,82,86,131

Mean predicted aligned error: 6.91 Å

Sequence (100 aa):
MGCSLSDIAPNVVERVPARIQSSRSVAEGLQGNNWVDDIQGGLSLVGLYEYFQLWDLIAEILLTQEEDIHIWRLDASGQYISKSAYQAYLNGATTFEPSR

Radius of gyration: 21.11 Å; Cα contacts (8 Å, |Δi|>4): 64; chains: 1; bounding box: 45×42×56 Å

Nearest PDB structures (foldseek):
  6xip-assembly1_C-2  TM=3.135E-01  e=9.746E+00  Severe acute respiratory syndrome coronavirus 2

Organism: NCBI:txid191504

Secondary structure (DSSP, 8-state):
----HHHH-HHHHHTS-HHHHHH--HHHHHGGGHHHHT--SPPPHHHHHHHHHHHHHHHT----SSPP----TTSTT----HHHHHHHHTTTPPPPPPP-

Foldseek 3Di:
DDDDLCRQQVQQVVQADPVCVPPPDPVNCLVVVVVVVRRHDDTDPSNVVSVVVVVVVSVPDDDDPDDDDQQDPQDPVSDDDPVSVVCSVCVVPDDDDDDD